Protein AF-A0A6S7I1Y1-F1 (afdb_monomer_lite)

Structure (mmCIF, N/CA/C/O backbone):
data_AF-A0A6S7I1Y1-F1
#
_entry.id   AF-A0A6S7I1Y1-F1
#
loop_
_atom_site.group_PDB
_atom_site.id
_atom_site.type_symbol
_atom_site.label_atom_id
_atom_site.label_alt_id
_atom_site.label_comp_id
_atom_site.label_asym_id
_atom_site.label_entity_id
_atom_site.label_seq_id
_atom_site.pdbx_PDB_ins_code
_atom_site.Cartn_x
_atom_site.Cartn_y
_atom_site.Cartn_z
_atom_site.occupancy
_atom_site.B_iso_or_equiv
_atom_site.auth_seq_id
_atom_site.auth_comp_id
_atom_site.auth_asym_id
_atom_site.auth_atom_id
_atom_site.pdbx_PDB_model_num
ATOM 1 N N . MET A 1 1 ? -23.595 3.995 -8.881 1.00 49.22 1 MET A N 1
ATOM 2 C CA . MET A 1 1 ? -24.498 4.143 -7.718 1.00 49.22 1 MET A CA 1
ATOM 3 C C . MET A 1 1 ? -25.063 5.556 -7.737 1.00 49.22 1 MET A C 1
ATOM 5 O O . MET A 1 1 ? -24.280 6.457 -8.016 1.00 49.22 1 MET A O 1
ATOM 9 N N . PRO A 1 2 ? -26.371 5.769 -7.517 1.00 69.12 2 PRO A N 1
ATOM 10 C CA . PRO A 1 2 ? -26.917 7.119 -7.401 1.00 69.12 2 PRO A CA 1
ATOM 11 C C . PRO A 1 2 ? -26.409 7.777 -6.111 1.00 69.12 2 PRO A C 1
ATOM 13 O O . PRO A 1 2 ? -26.375 7.135 -5.064 1.00 69.12 2 PRO A O 1
ATOM 16 N N . CYS A 1 3 ? -25.990 9.040 -6.194 1.00 75.06 3 CYS A N 1
ATOM 17 C CA . CYS A 1 3 ? -25.672 9.841 -5.016 1.00 75.06 3 CYS A CA 1
ATOM 18 C C . CYS A 1 3 ? -26.995 10.248 -4.357 1.00 75.06 3 CYS A C 1
ATOM 20 O O . CYS A 1 3 ? -27.814 10.912 -4.994 1.00 75.06 3 CYS A O 1
ATOM 22 N N . VAL A 1 4 ? -27.233 9.801 -3.126 1.00 85.38 4 VAL A N 1
ATOM 23 C CA . VAL A 1 4 ? -28.448 10.093 -2.358 1.00 85.38 4 VAL A CA 1
ATOM 24 C C . VAL A 1 4 ? -28.050 10.606 -0.983 1.00 85.38 4 VAL A C 1
ATOM 26 O O . VAL A 1 4 ? -27.083 10.124 -0.394 1.00 85.38 4 VAL A O 1
ATOM 29 N N . ILE A 1 5 ? -28.791 11.589 -0.476 1.00 78.62 5 ILE A N 1
ATOM 30 C CA . ILE A 1 5 ? -28.643 12.057 0.901 1.00 78.62 5 ILE A CA 1
ATOM 31 C C . ILE A 1 5 ? -29.199 10.944 1.789 1.00 78.62 5 ILE A C 1
ATOM 33 O O . ILE A 1 5 ? -30.408 10.736 1.841 1.00 78.62 5 ILE A O 1
ATOM 37 N N . ALA A 1 6 ? -28.299 10.165 2.391 1.00 78.94 6 ALA A N 1
ATOM 38 C CA . ALA A 1 6 ? -28.670 9.026 3.226 1.00 78.94 6 ALA A CA 1
ATOM 39 C C . ALA A 1 6 ? -29.318 9.462 4.549 1.00 78.94 6 ALA A C 1
ATOM 41 O O . ALA A 1 6 ? -30.091 8.697 5.117 1.00 78.94 6 ALA A O 1
ATOM 42 N N . ASP A 1 7 ? -29.002 10.674 5.012 1.00 73.56 7 ASP A N 1
ATOM 43 C CA . ASP A 1 7 ? -29.541 11.267 6.230 1.00 73.56 7 ASP A CA 1
ATOM 44 C C . ASP A 1 7 ? -29.432 12.801 6.169 1.00 73.56 7 ASP A C 1
ATOM 46 O O . ASP A 1 7 ? -28.472 13.329 5.598 1.00 73.56 7 ASP A O 1
ATOM 50 N N . CYS A 1 8 ? -30.412 13.518 6.718 1.00 78.44 8 CYS A N 1
ATOM 51 C CA . CYS A 1 8 ? -30.404 14.980 6.808 1.00 78.44 8 CYS A CA 1
ATOM 52 C C . CYS A 1 8 ? -31.099 15.461 8.086 1.00 78.44 8 CYS A C 1
ATOM 54 O O . CYS A 1 8 ? -32.167 14.966 8.442 1.00 78.44 8 CYS A O 1
ATOM 56 N N . GLY A 1 9 ? -30.537 16.484 8.728 1.00 79.19 9 GLY A N 1
ATOM 57 C CA . GLY A 1 9 ? -31.084 17.102 9.935 1.00 79.19 9 GLY A CA 1
ATOM 58 C C . GLY A 1 9 ? -30.371 18.412 10.269 1.00 79.19 9 GLY A C 1
ATOM 59 O O . GLY A 1 9 ? -29.380 18.763 9.626 1.00 79.19 9 GLY A O 1
ATOM 60 N N . GLU A 1 10 ? -30.888 19.147 11.254 1.00 76.50 10 GLU A N 1
ATOM 61 C CA . GLU A 1 10 ? -30.177 20.277 11.862 1.00 76.50 10 GLU A CA 1
ATOM 62 C C . GLU A 1 10 ? -29.237 19.750 12.943 1.00 76.50 10 GLU A C 1
ATOM 64 O O . GLU A 1 10 ? -29.668 19.022 13.836 1.00 76.50 10 GLU A O 1
ATOM 69 N N . VAL A 1 11 ? -27.961 20.123 12.862 1.00 65.56 11 VAL A N 1
ATOM 70 C CA . VAL A 1 11 ? -26.989 19.785 13.901 1.00 65.56 11 VAL A CA 1
ATOM 71 C C . VAL A 1 11 ? -27.204 20.724 15.081 1.00 65.56 11 VAL A C 1
ATOM 73 O O . VAL A 1 11 ? -27.081 21.945 14.945 1.00 65.56 11 VAL A O 1
ATOM 76 N N . LEU A 1 12 ? -27.552 20.162 16.235 1.00 69.31 12 LEU A N 1
ATOM 77 C CA . LEU A 1 12 ? -27.697 20.930 17.467 1.00 69.31 12 LEU A CA 1
ATOM 78 C C . LEU A 1 12 ? -26.309 21.386 17.936 1.00 69.31 12 LEU A C 1
ATOM 80 O O . LEU A 1 12 ? -25.342 20.643 17.820 1.00 69.31 12 LEU A O 1
ATOM 84 N N . ALA A 1 13 ? -26.195 22.592 18.504 1.00 60.50 13 ALA A N 1
ATOM 85 C CA . ALA A 1 13 ? -24.909 23.170 18.931 1.00 60.50 13 ALA A CA 1
ATOM 86 C C . ALA A 1 13 ? -24.140 22.329 19.979 1.00 60.50 13 ALA A C 1
ATOM 88 O O . ALA A 1 13 ? -22.979 22.611 20.264 1.00 60.50 13 ALA A O 1
ATOM 89 N N . GLU A 1 14 ? -24.797 21.326 20.562 1.00 58.06 14 GLU A N 1
ATOM 90 C CA . GLU A 1 14 ? -24.263 20.405 21.568 1.00 58.06 14 GLU A CA 1
ATOM 91 C C . GLU A 1 14 ? -23.792 19.066 20.964 1.00 58.06 14 GLU A C 1
ATOM 93 O O . GLU A 1 14 ? -23.127 18.289 21.648 1.00 58.06 14 GLU A O 1
ATOM 98 N N . GLU A 1 15 ? -24.109 18.785 19.694 1.00 52.03 15 GLU A N 1
ATOM 99 C CA . GLU A 1 15 ? -23.630 17.601 18.977 1.00 52.03 15 GLU A CA 1
ATOM 100 C C . GLU A 1 15 ? -22.266 17.890 18.343 1.00 52.03 15 GLU A C 1
ATOM 102 O O . GLU A 1 15 ? -22.131 18.691 17.417 1.00 52.03 15 GLU A O 1
ATOM 107 N N . ASP A 1 16 ? -21.232 17.221 18.849 1.00 49.59 16 ASP A N 1
ATOM 108 C CA . ASP A 1 16 ? -19.863 17.364 18.362 1.00 49.59 16 ASP A CA 1
ATOM 109 C C . ASP A 1 16 ? -19.698 16.614 17.023 1.00 49.59 16 ASP A C 1
ATOM 111 O O . ASP A 1 16 ? -19.295 15.450 16.956 1.00 49.59 16 ASP A O 1
ATOM 115 N N . ILE A 1 17 ? -20.061 17.290 15.929 1.00 48.41 17 ILE A N 1
ATOM 116 C CA . ILE A 1 17 ? -19.962 16.834 14.524 1.00 48.41 17 ILE A CA 1
ATOM 117 C C . ILE A 1 17 ? -18.534 16.450 14.101 1.00 48.41 17 ILE A C 1
ATOM 119 O O . ILE A 1 17 ? -18.343 15.828 13.058 1.00 48.41 17 ILE A O 1
ATOM 123 N N . MET A 1 18 ? -17.537 16.814 14.907 1.00 50.16 18 MET A N 1
ATOM 124 C CA . MET A 1 18 ? -16.120 16.502 14.709 1.00 50.16 18 MET A CA 1
ATOM 125 C C . MET A 1 18 ? -15.735 15.127 15.280 1.00 50.16 18 MET A C 1
ATOM 127 O O . MET A 1 18 ? -14.564 14.742 15.246 1.00 50.16 18 MET A O 1
ATOM 131 N N . THR A 1 19 ? -16.693 14.379 15.838 1.00 53.16 19 THR A N 1
ATOM 132 C CA . THR A 1 19 ? -16.435 13.038 16.362 1.00 53.16 19 THR A CA 1
ATOM 133 C C . THR A 1 19 ? -16.157 12.066 15.220 1.00 53.16 19 THR A C 1
ATOM 135 O O . THR A 1 19 ? 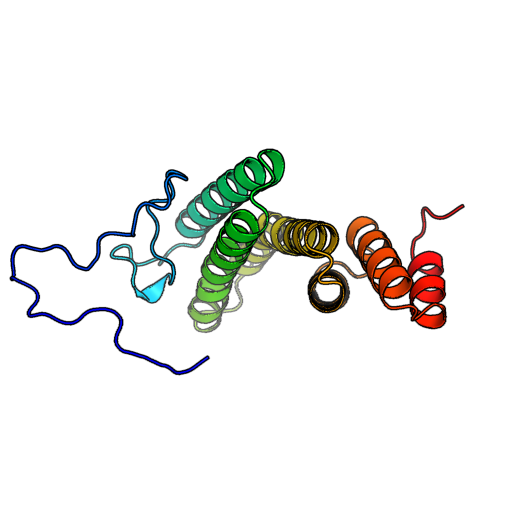-17.015 11.730 14.403 1.00 53.16 19 THR A O 1
ATOM 138 N N . VAL A 1 20 ? -14.909 11.601 15.166 1.00 59.53 20 VAL A N 1
ATOM 139 C CA . VAL A 1 20 ? -14.485 10.506 14.294 1.00 59.53 20 VAL A CA 1
ATOM 140 C C . VAL A 1 20 ? -15.412 9.326 14.552 1.00 59.53 20 VAL A C 1
ATOM 142 O O . VAL A 1 20 ? -15.488 8.833 15.678 1.00 59.53 20 VAL A O 1
ATOM 145 N N . LYS A 1 21 ? -16.146 8.889 13.523 1.00 62.38 21 LYS A N 1
ATOM 146 C CA . LYS A 1 21 ? -17.001 7.704 13.627 1.00 62.38 21 LYS A CA 1
ATOM 147 C C . LYS A 1 21 ? -16.131 6.519 14.036 1.00 62.38 21 LYS A C 1
ATOM 149 O O . LYS A 1 21 ? -15.276 6.100 13.260 1.00 62.38 21 LYS A O 1
ATOM 154 N N . ASP A 1 22 ? -16.366 5.995 15.237 1.00 67.56 22 ASP A N 1
ATOM 155 C CA . ASP A 1 22 ? -15.681 4.804 15.728 1.00 67.56 22 ASP A CA 1
ATOM 156 C C . ASP A 1 22 ? -16.072 3.614 14.845 1.00 67.56 22 ASP A C 1
ATOM 158 O O . ASP A 1 22 ? -17.206 3.133 14.870 1.00 67.56 22 ASP A O 1
ATOM 162 N N . ASP A 1 23 ? -15.131 3.159 14.022 1.00 72.44 23 ASP A N 1
ATOM 163 C CA . ASP A 1 23 ? -15.291 1.974 13.184 1.00 72.44 23 ASP A CA 1
ATOM 164 C C . ASP A 1 23 ? -14.954 0.677 13.937 1.00 72.44 23 ASP A C 1
ATOM 166 O O . ASP A 1 23 ? -14.800 -0.384 13.328 1.00 72.44 23 ASP A O 1
ATOM 170 N N . GLY A 1 24 ? -14.845 0.747 15.269 1.00 72.88 24 GLY A N 1
ATOM 171 C CA . GLY A 1 24 ? -14.522 -0.370 16.147 1.00 72.88 24 GLY A CA 1
ATOM 172 C C . GLY A 1 24 ? -13.051 -0.773 16.085 1.00 72.88 24 GLY A C 1
ATOM 173 O O . GLY A 1 24 ? -12.674 -1.795 16.661 1.00 72.88 24 GLY A O 1
ATOM 174 N N . THR A 1 25 ? -12.204 -0.004 15.387 1.00 72.94 25 THR A N 1
ATOM 175 C CA . THR A 1 25 ? -10.764 -0.278 15.297 1.00 72.94 25 THR A CA 1
ATOM 176 C C . THR A 1 25 ? -9.942 0.492 16.326 1.00 72.94 25 THR A C 1
ATOM 178 O O . THR A 1 25 ? -8.722 0.344 16.337 1.00 72.94 25 THR A O 1
ATOM 181 N N . GLY A 1 26 ? -10.571 1.353 17.135 1.00 73.69 26 GLY A N 1
ATOM 182 C CA . GLY A 1 26 ? -9.871 2.250 18.058 1.00 73.69 26 GLY A CA 1
ATOM 183 C C . GLY A 1 26 ? -9.085 3.368 17.362 1.00 73.69 26 GLY A C 1
ATOM 184 O O . GLY A 1 26 ? -8.190 3.955 17.966 1.00 73.69 26 GLY A O 1
ATOM 185 N N . ASP A 1 27 ? -9.385 3.648 16.089 1.00 76.88 27 ASP A N 1
ATOM 186 C CA . ASP A 1 27 ? -8.815 4.786 15.367 1.00 76.88 27 ASP A CA 1
ATOM 187 C C . ASP A 1 27 ? -9.628 6.038 15.690 1.00 76.88 27 ASP A C 1
ATOM 189 O O . ASP A 1 27 ? -10.766 6.185 15.255 1.00 76.88 27 ASP A O 1
ATOM 193 N N . THR A 1 28 ? -9.029 6.937 16.461 1.00 77.00 28 THR A N 1
ATOM 194 C CA . THR A 1 28 ? -9.661 8.182 16.905 1.00 77.00 28 THR A CA 1
ATOM 195 C C . THR A 1 28 ? -9.264 9.384 16.047 1.00 77.00 28 THR A C 1
ATOM 197 O O . THR A 1 28 ? -9.509 10.519 16.449 1.00 77.00 28 THR A O 1
ATOM 200 N N . TYR A 1 29 ? -8.575 9.176 14.920 1.00 75.38 29 TYR A N 1
ATOM 201 C CA . TYR A 1 29 ? -8.076 10.254 14.062 1.00 75.38 29 TYR A CA 1
ATOM 202 C C . TYR A 1 29 ? -9.057 10.550 12.923 1.00 75.38 29 TYR A C 1
ATOM 204 O O . TYR A 1 29 ? -9.736 9.644 12.452 1.00 75.38 29 TYR A O 1
ATOM 212 N N . SER A 1 30 ? -9.150 11.799 12.459 1.00 77.75 30 SER A N 1
ATOM 213 C CA . SER A 1 30 ? -10.041 12.154 11.339 1.00 77.75 30 SER A CA 1
ATOM 214 C C . SER A 1 30 ? -9.587 11.515 10.023 1.00 77.75 30 SER A C 1
ATOM 216 O O . SER A 1 30 ? -8.406 11.237 9.842 1.00 77.75 30 SER A O 1
ATOM 218 N N . ASP A 1 31 ? -10.504 11.249 9.094 1.00 76.31 31 ASP A N 1
ATOM 219 C CA . ASP A 1 31 ? -10.167 10.640 7.798 1.00 76.31 31 ASP A CA 1
ATOM 220 C C . ASP A 1 31 ? -9.326 11.558 6.903 1.00 76.31 31 ASP A C 1
ATOM 222 O O . ASP A 1 31 ? -8.495 11.061 6.129 1.00 76.31 31 ASP A O 1
ATOM 226 N N . HIS A 1 32 ? -9.492 12.874 7.056 1.00 72.75 32 HIS A N 1
ATOM 227 C CA . HIS A 1 32 ? -8.647 13.884 6.432 1.00 72.75 32 HIS A CA 1
ATOM 228 C C . HIS A 1 32 ? -7.884 14.668 7.505 1.00 72.75 32 HIS A C 1
ATOM 230 O O . HIS A 1 32 ? -8.482 15.119 8.486 1.00 72.75 32 HIS A O 1
ATOM 236 N N . PRO A 1 33 ? -6.567 14.876 7.325 1.00 68.19 33 PRO A N 1
ATOM 237 C CA . PRO A 1 33 ? -5.749 15.588 8.304 1.00 68.19 33 PRO A CA 1
ATOM 238 C C . PRO A 1 33 ? -6.197 17.044 8.510 1.00 68.19 33 PRO A C 1
ATOM 240 O O . PRO A 1 33 ? -6.024 17.577 9.600 1.00 68.19 33 PRO A O 1
ATOM 243 N N . GLU A 1 34 ? -6.806 17.660 7.495 1.00 65.50 34 GLU A N 1
ATOM 244 C CA . GLU A 1 34 ? -7.310 19.045 7.493 1.00 65.50 34 GLU A CA 1
ATOM 245 C C . GLU A 1 34 ? -8.526 19.241 8.409 1.00 65.50 34 GLU A C 1
ATOM 247 O O . GLU A 1 34 ? -8.743 20.318 8.955 1.00 65.50 34 GLU A O 1
ATOM 252 N N . GLU A 1 35 ? -9.306 18.176 8.590 1.00 61.34 35 GLU A N 1
ATOM 253 C CA . GLU A 1 35 ? -10.528 18.143 9.399 1.00 61.34 35 GLU A CA 1
ATOM 254 C C . GLU A 1 35 ? -10.224 17.775 10.862 1.00 61.34 35 GLU A C 1
ATOM 256 O O . GLU A 1 35 ? -11.120 17.656 11.695 1.00 61.34 35 GLU A O 1
ATOM 261 N N . SER A 1 36 ? -8.950 17.554 11.187 1.00 60.00 36 SER A N 1
ATOM 262 C CA . SER A 1 36 ? -8.503 17.279 12.545 1.00 60.00 36 SER A CA 1
ATOM 263 C C . SER A 1 36 ? -8.454 18.567 13.367 1.00 60.00 36 SER A C 1
ATOM 265 O O . SER A 1 36 ? -7.867 19.563 12.954 1.00 60.00 36 SER A O 1
ATOM 267 N N . ASN A 1 37 ? -8.959 18.515 14.604 1.00 53.28 37 ASN A N 1
ATOM 268 C CA . ASN A 1 37 ? -8.756 19.578 15.600 1.00 53.28 37 ASN A CA 1
ATOM 269 C C . ASN A 1 37 ? -7.272 19.808 15.946 1.00 53.28 37 ASN A C 1
ATOM 271 O O . ASN A 1 37 ? -6.913 20.827 16.537 1.00 53.28 37 ASN A O 1
ATOM 275 N N . VAL A 1 38 ? -6.402 18.851 15.611 1.00 57.72 38 VAL A N 1
ATOM 276 C CA . VAL A 1 38 ? -4.957 18.954 15.814 1.00 57.72 38 VAL A CA 1
ATOM 277 C C . VAL A 1 38 ? -4.322 19.545 14.563 1.00 57.72 38 VAL A C 1
ATOM 279 O O . VAL A 1 38 ? -4.266 18.895 13.521 1.00 57.72 38 VAL A O 1
ATOM 282 N N . GLN A 1 39 ? -3.791 20.761 14.686 1.00 58.97 39 GLN A N 1
ATOM 283 C CA . GLN A 1 39 ? -2.938 21.363 13.668 1.00 58.97 39 GLN A CA 1
ATOM 284 C C . GLN A 1 39 ? -1.609 20.605 13.617 1.00 58.97 39 GLN A C 1
ATOM 286 O O . GLN A 1 39 ? -0.692 20.842 14.406 1.00 58.97 39 GLN A O 1
ATOM 291 N N . PHE A 1 40 ? -1.528 19.667 12.680 1.00 64.38 40 PHE A N 1
ATOM 292 C CA . PHE A 1 40 ? -0.350 18.866 12.379 1.00 64.38 40 PHE A CA 1
ATOM 293 C C . PHE A 1 40 ? 0.778 19.730 11.799 1.00 64.38 40 PHE A C 1
ATOM 295 O O . PHE A 1 40 ? 1.034 19.750 10.600 1.00 64.38 40 PHE A O 1
ATOM 302 N N . THR A 1 41 ? 1.432 20.489 12.674 1.00 64.56 41 THR A N 1
ATOM 303 C CA . THR A 1 41 ? 2.485 21.457 12.327 1.00 64.56 41 THR A CA 1
ATOM 304 C C . THR A 1 41 ? 3.885 20.860 12.421 1.00 64.56 41 THR A C 1
ATOM 306 O O . THR A 1 41 ? 4.832 21.430 11.885 1.00 64.56 41 THR A O 1
ATOM 309 N N . LYS A 1 42 ? 4.033 19.710 13.091 1.00 75.88 42 LYS A N 1
ATOM 310 C CA . LYS A 1 42 ? 5.317 19.033 13.295 1.00 75.88 42 LYS A CA 1
ATOM 311 C C . LYS A 1 42 ? 5.315 17.648 12.674 1.00 75.88 42 LYS A C 1
ATOM 313 O O . LYS A 1 42 ? 4.433 16.840 12.959 1.00 75.88 42 LYS A O 1
ATOM 318 N N . PHE A 1 43 ? 6.386 17.344 11.943 1.00 82.00 43 PHE A N 1
ATOM 319 C CA . PHE A 1 43 ? 6.617 16.025 11.358 1.00 82.00 43 PHE A CA 1
ATOM 320 C C . PHE A 1 43 ? 6.520 14.894 12.394 1.00 82.00 43 PHE A C 1
ATOM 322 O O . PHE A 1 43 ? 5.824 13.910 12.168 1.00 82.00 43 PHE A O 1
ATOM 329 N N . SER A 1 44 ? 7.155 15.061 13.562 1.00 83.50 44 SER A N 1
ATOM 330 C CA . SER A 1 44 ? 7.190 14.035 14.617 1.00 83.50 44 SER A CA 1
ATOM 331 C C . SER A 1 44 ? 5.799 13.589 15.077 1.00 83.50 44 SER A C 1
ATOM 333 O O . SER A 1 44 ? 5.568 12.398 15.252 1.00 83.50 44 SER A O 1
ATOM 335 N N . GLU A 1 45 ? 4.866 14.526 15.258 1.00 83.00 45 GLU A N 1
ATOM 336 C CA . GLU A 1 45 ? 3.523 14.218 15.766 1.00 83.00 45 GLU A CA 1
ATOM 337 C C . GLU A 1 45 ? 2.714 13.440 14.723 1.00 83.00 45 GLU A C 1
ATOM 339 O O . GLU A 1 45 ? 2.088 12.428 15.031 1.00 83.00 45 GLU A O 1
ATOM 344 N N . VAL A 1 46 ? 2.779 13.861 13.462 1.00 84.56 46 VAL A N 1
ATOM 345 C CA . VAL A 1 46 ? 2.087 13.164 12.372 1.00 84.56 46 VAL A CA 1
ATOM 346 C C . VAL A 1 46 ? 2.702 11.807 12.096 1.00 84.56 46 VAL A C 1
ATOM 348 O O . VAL A 1 46 ? 1.977 10.857 11.814 1.00 84.56 46 VAL A O 1
ATOM 351 N N . PHE A 1 47 ? 4.026 11.699 12.188 1.00 88.19 47 PHE A N 1
ATOM 352 C CA . PHE A 1 47 ? 4.721 10.435 12.032 1.00 88.19 47 PHE A CA 1
ATOM 353 C C . PHE A 1 47 ? 4.230 9.411 13.061 1.00 88.19 47 PHE A C 1
ATOM 355 O O . PHE A 1 47 ? 3.869 8.295 12.688 1.00 88.19 47 PHE A O 1
ATOM 362 N N . GLU A 1 48 ? 4.117 9.803 14.334 1.00 88.44 48 GLU A N 1
ATOM 363 C CA . GLU A 1 48 ? 3.562 8.942 15.385 1.00 88.44 48 GLU A CA 1
ATOM 364 C C . GLU A 1 48 ? 2.106 8.540 15.111 1.00 88.44 48 GLU A C 1
ATOM 366 O O . GLU A 1 48 ? 1.720 7.390 15.339 1.00 88.44 48 GLU A O 1
ATOM 371 N N . VAL A 1 49 ? 1.286 9.462 14.601 1.00 88.62 49 VAL A N 1
ATOM 372 C CA . VAL A 1 49 ? -0.103 9.168 14.218 1.00 88.62 49 VAL A CA 1
ATOM 373 C C . VAL A 1 49 ? -0.152 8.182 13.049 1.00 88.62 49 VAL A C 1
ATOM 375 O O . VAL A 1 49 ? -0.852 7.170 13.122 1.00 88.62 49 VAL A O 1
ATOM 378 N N . ALA A 1 50 ? 0.630 8.414 11.997 1.00 91.25 50 ALA A N 1
ATOM 379 C CA . ALA A 1 50 ? 0.703 7.539 10.834 1.00 91.25 50 ALA A CA 1
ATOM 380 C C . ALA A 1 50 ? 1.215 6.136 11.206 1.00 91.25 50 ALA A C 1
ATOM 382 O O . ALA A 1 50 ? 0.700 5.136 10.700 1.00 91.25 50 ALA A O 1
ATOM 383 N N . GLU A 1 51 ? 2.171 6.032 12.136 1.00 92.62 51 GLU A N 1
ATOM 384 C CA . GLU A 1 51 ? 2.617 4.754 12.696 1.00 92.62 51 GLU A CA 1
ATOM 385 C C . GLU A 1 51 ? 1.482 4.002 13.394 1.00 92.62 51 GLU A C 1
ATOM 387 O O . GLU A 1 51 ? 1.284 2.816 13.114 1.00 92.62 51 GLU A O 1
ATOM 392 N N . LYS A 1 52 ? 0.710 4.683 14.250 1.00 91.81 52 LYS A N 1
ATOM 393 C CA . LYS A 1 52 ? -0.438 4.085 14.948 1.00 91.81 52 LYS A CA 1
ATOM 394 C C . LYS A 1 52 ? -1.501 3.603 13.963 1.00 91.81 52 LYS A C 1
ATOM 396 O O . LYS A 1 52 ? -1.938 2.453 14.035 1.00 91.81 52 LYS A O 1
ATOM 401 N N . ILE A 1 53 ? -1.857 4.429 12.982 1.00 92.38 53 ILE A N 1
ATOM 402 C CA . ILE A 1 53 ? -2.835 4.066 11.949 1.00 92.38 53 ILE A CA 1
ATOM 403 C C . ILE A 1 53 ? -2.336 2.861 11.130 1.00 92.38 53 ILE A C 1
ATOM 405 O O . ILE A 1 53 ? -3.085 1.906 10.910 1.00 92.38 53 ILE A O 1
ATOM 409 N N . LYS A 1 54 ? -1.050 2.837 10.745 1.00 94.44 54 LYS A N 1
ATOM 410 C CA . LYS A 1 54 ? -0.415 1.677 10.093 1.00 94.44 54 LYS A CA 1
ATOM 411 C C . LYS A 1 54 ? -0.527 0.419 10.959 1.00 94.44 54 LYS A C 1
ATOM 413 O O . LYS A 1 54 ? -0.819 -0.655 10.428 1.00 94.44 54 LYS A O 1
ATOM 418 N N . THR A 1 55 ? -0.282 0.511 12.270 1.00 95.25 55 THR A N 1
ATOM 419 C CA . THR A 1 55 ? -0.396 -0.651 13.169 1.00 95.25 55 THR A CA 1
ATOM 420 C C . THR A 1 55 ? -1.821 -1.187 13.245 1.00 95.25 55 THR A C 1
ATOM 422 O O . THR A 1 55 ? -1.999 -2.396 13.102 1.00 95.25 55 THR A O 1
ATOM 425 N N . ILE A 1 56 ? -2.825 -0.311 13.320 1.00 93.25 56 ILE A N 1
ATOM 426 C CA . ILE A 1 56 ? -4.244 -0.696 13.286 1.00 93.25 56 ILE A CA 1
ATOM 427 C C . ILE A 1 56 ? -4.570 -1.384 11.952 1.00 93.25 56 ILE A C 1
ATOM 429 O O . ILE A 1 56 ? -5.178 -2.454 11.931 1.00 93.25 56 ILE A O 1
ATOM 433 N N . GLY A 1 57 ? -4.092 -0.844 10.825 1.00 94.81 57 GLY A N 1
ATOM 434 C CA . GLY A 1 57 ? -4.238 -1.485 9.514 1.00 94.81 57 GLY A CA 1
ATOM 435 C C . GLY A 1 57 ? -3.645 -2.900 9.473 1.00 94.81 57 GLY A C 1
ATOM 436 O O . GLY A 1 57 ? -4.268 -3.822 8.950 1.00 94.81 57 GLY A O 1
ATOM 437 N N . ASN A 1 58 ? -2.477 -3.110 10.093 1.00 95.81 58 ASN A N 1
ATOM 438 C CA . ASN A 1 58 ? -1.848 -4.432 10.194 1.00 95.81 58 ASN A CA 1
ATOM 439 C C . ASN A 1 58 ? -2.650 -5.417 11.053 1.00 95.81 58 ASN A C 1
ATOM 441 O O . ASN A 1 58 ? -2.653 -6.614 10.761 1.00 95.81 58 ASN A O 1
ATOM 445 N N . GLU A 1 59 ? -3.307 -4.947 12.109 1.00 95.62 59 GLU A N 1
ATOM 446 C CA . GLU A 1 59 ? -4.202 -5.771 12.922 1.00 95.62 59 GLU A CA 1
ATOM 447 C C . GLU A 1 59 ? -5.437 -6.180 12.121 1.00 95.62 59 GLU A C 1
ATOM 449 O O . GLU A 1 59 ? -5.733 -7.372 12.020 1.00 95.62 59 GLU A O 1
ATOM 454 N N . GLN A 1 60 ? -6.079 -5.228 11.442 1.00 93.75 60 GLN A N 1
ATOM 455 C CA . GLN A 1 60 ? -7.226 -5.505 10.573 1.00 93.75 60 GLN A CA 1
ATOM 456 C C . GLN A 1 60 ? -6.866 -6.460 9.427 1.00 93.75 60 GLN A C 1
ATOM 458 O O . GLN A 1 60 ? -7.634 -7.370 9.112 1.00 93.75 60 GLN A O 1
ATOM 463 N N . PHE A 1 61 ? -5.661 -6.340 8.860 1.00 95.50 61 PHE A N 1
ATOM 464 C CA . PHE A 1 61 ? -5.155 -7.282 7.862 1.00 95.50 61 PHE A CA 1
ATOM 465 C C . PHE A 1 61 ? -5.084 -8.717 8.399 1.00 95.50 61 PHE A C 1
ATOM 467 O O . PHE A 1 61 ? -5.483 -9.658 7.710 1.00 95.50 61 PHE A O 1
ATOM 474 N N . LYS A 1 62 ? -4.584 -8.898 9.630 1.00 95.81 62 LYS A N 1
ATOM 475 C CA . LYS A 1 62 ? -4.499 -10.217 10.280 1.00 95.81 62 LYS A CA 1
ATOM 476 C C . LYS A 1 62 ? -5.882 -10.800 10.570 1.00 95.81 62 LYS A C 1
ATOM 478 O O . LYS A 1 62 ? -6.044 -12.011 10.464 1.00 95.81 62 LYS A O 1
ATOM 483 N N . LEU A 1 63 ? -6.857 -9.950 10.892 1.00 94.38 63 LEU A N 1
ATOM 484 C CA . LEU A 1 63 ? -8.255 -10.338 11.098 1.00 94.38 63 LEU A CA 1
ATOM 485 C C . LEU A 1 63 ? -8.993 -10.673 9.788 1.00 94.38 63 LEU A C 1
ATOM 487 O O . LEU A 1 63 ? -10.095 -11.206 9.834 1.00 94.38 63 LEU A O 1
ATOM 491 N N . GLY A 1 64 ? -8.394 -10.397 8.624 1.00 93.94 64 GLY A N 1
ATOM 492 C CA . GLY A 1 64 ? -9.010 -10.621 7.312 1.00 93.94 64 GLY A CA 1
ATOM 493 C C . GLY A 1 64 ? -9.891 -9.467 6.826 1.00 93.94 64 GLY A C 1
ATOM 494 O O . GLY A 1 64 ? -10.465 -9.551 5.741 1.00 93.94 64 GLY A O 1
ATOM 495 N N . ASN A 1 65 ? -9.954 -8.365 7.575 1.00 94.50 65 ASN A N 1
ATOM 496 C CA . ASN A 1 65 ? -10.729 -7.170 7.244 1.00 94.50 65 ASN A CA 1
ATOM 497 C C . ASN A 1 65 ? -9.954 -6.283 6.256 1.00 94.50 65 ASN A C 1
ATOM 499 O O . ASN A 1 65 ? -9.515 -5.179 6.583 1.00 94.50 65 ASN A O 1
ATOM 503 N N . TYR A 1 66 ? -9.743 -6.781 5.035 1.00 94.94 66 TYR A N 1
ATOM 504 C CA . TYR A 1 66 ? -8.853 -6.148 4.055 1.00 94.94 66 TYR A CA 1
ATOM 505 C C . TYR A 1 66 ? -9.321 -4.759 3.601 1.00 94.94 66 TYR A C 1
ATOM 507 O O . TYR A 1 66 ? -8.487 -3.883 3.389 1.00 94.94 66 TYR A O 1
ATOM 515 N N . GLU A 1 67 ? -10.631 -4.530 3.483 1.00 93.62 67 GLU A N 1
ATOM 516 C CA . GLU A 1 67 ? -11.182 -3.221 3.098 1.00 93.62 67 GLU A CA 1
ATOM 517 C C . GLU A 1 67 ? -10.938 -2.154 4.171 1.00 93.62 67 GLU A C 1
ATOM 519 O O . GLU A 1 67 ? -10.553 -1.028 3.858 1.00 93.62 67 GLU A O 1
ATOM 524 N N . VAL A 1 68 ? -11.104 -2.516 5.447 1.00 92.00 68 VAL A N 1
ATOM 525 C CA . VAL A 1 68 ? -10.816 -1.619 6.574 1.00 92.00 68 VAL A CA 1
ATOM 526 C C . VAL A 1 68 ? -9.314 -1.355 6.651 1.00 92.00 68 VAL A C 1
ATOM 528 O O . VAL A 1 68 ? -8.900 -0.203 6.749 1.00 92.00 68 VAL A O 1
ATOM 531 N N . ALA A 1 69 ? -8.488 -2.397 6.510 1.00 94.06 69 ALA A N 1
ATOM 532 C CA . ALA A 1 69 ? -7.035 -2.257 6.477 1.00 94.06 69 ALA A CA 1
ATOM 533 C C . ALA A 1 69 ? -6.573 -1.290 5.372 1.00 94.06 69 ALA A C 1
ATOM 535 O O . ALA A 1 69 ? -5.743 -0.423 5.634 1.00 94.06 69 ALA A O 1
ATOM 536 N N . LEU A 1 70 ? -7.154 -1.381 4.167 1.00 95.75 70 LEU A N 1
ATOM 537 C CA . LEU A 1 70 ? -6.880 -0.457 3.060 1.00 95.75 70 LEU A CA 1
ATOM 538 C C . LEU A 1 70 ? -7.176 0.995 3.435 1.00 95.75 70 LEU A C 1
ATOM 540 O O . LEU A 1 70 ? -6.321 1.858 3.233 1.00 95.75 70 LEU A O 1
ATOM 544 N N . LYS A 1 71 ? -8.352 1.265 4.018 1.00 93.12 71 LYS A N 1
ATOM 545 C CA . LYS A 1 71 ? -8.714 2.617 4.469 1.00 93.12 71 LYS A CA 1
ATOM 546 C C . LYS A 1 71 ? -7.672 3.168 5.440 1.00 93.12 71 LYS A C 1
ATOM 548 O O . LYS A 1 71 ? -7.216 4.292 5.253 1.00 93.12 71 LYS A O 1
ATOM 553 N N . LYS A 1 72 ? -7.230 2.362 6.413 1.00 93.62 72 LYS A N 1
ATOM 554 C CA . LYS A 1 72 ? -6.197 2.774 7.377 1.00 93.62 72 LYS A CA 1
ATOM 555 C C . LYS A 1 72 ? -4.840 3.019 6.707 1.00 93.62 72 LYS A C 1
ATOM 557 O O . LYS A 1 72 ? -4.217 4.042 6.965 1.00 93.62 72 LYS A O 1
ATOM 562 N N . TYR A 1 73 ? -4.380 2.149 5.807 1.00 95.94 73 TYR A N 1
ATOM 563 C CA . TYR A 1 73 ? -3.095 2.359 5.123 1.00 95.94 73 TYR A CA 1
ATOM 564 C C . TYR A 1 73 ? -3.075 3.638 4.284 1.00 95.94 73 TYR A C 1
ATOM 566 O O . TYR A 1 73 ? -2.122 4.409 4.383 1.00 95.94 73 TYR A O 1
ATOM 574 N N . PHE A 1 74 ? -4.131 3.906 3.510 1.00 94.44 74 PHE A N 1
ATOM 575 C CA . PHE A 1 74 ? -4.217 5.146 2.735 1.00 94.44 74 PHE A CA 1
ATOM 576 C C . PHE A 1 74 ? -4.366 6.376 3.619 1.00 94.44 74 PHE A C 1
ATOM 578 O O . PHE A 1 74 ? -3.785 7.412 3.315 1.00 94.44 74 PHE A O 1
ATOM 585 N N . LYS A 1 75 ? -5.076 6.263 4.742 1.00 92.12 75 LYS A N 1
ATOM 586 C CA . LYS A 1 75 ? -5.144 7.327 5.742 1.00 92.12 75 LYS A CA 1
ATOM 587 C C . LYS A 1 75 ? -3.758 7.675 6.290 1.00 92.12 75 LYS A C 1
ATOM 589 O O . LYS A 1 75 ? -3.388 8.842 6.287 1.00 92.12 75 LYS A O 1
ATOM 594 N N . ALA A 1 76 ? -2.950 6.680 6.663 1.00 92.31 76 ALA A N 1
ATOM 595 C CA . ALA A 1 76 ? -1.575 6.911 7.114 1.00 92.31 76 ALA A CA 1
ATOM 596 C C . ALA A 1 76 ? -0.704 7.594 6.040 1.00 92.31 76 ALA A C 1
ATOM 598 O O . ALA A 1 76 ? 0.082 8.479 6.366 1.00 92.31 76 ALA A O 1
ATOM 599 N N . ILE A 1 77 ? -0.864 7.212 4.767 1.00 92.62 77 ILE A N 1
ATOM 600 C CA . ILE A 1 77 ? -0.158 7.840 3.638 1.00 92.62 77 ILE A CA 1
ATOM 601 C C . ILE A 1 77 ? -0.576 9.311 3.484 1.00 92.62 77 ILE A C 1
ATOM 603 O O . ILE A 1 77 ? 0.291 10.180 3.480 1.00 92.62 77 ILE A O 1
ATOM 607 N N . ARG A 1 78 ? -1.884 9.607 3.463 1.00 90.56 78 ARG A N 1
ATOM 608 C CA . ARG A 1 78 ? -2.412 10.982 3.335 1.00 90.56 78 ARG A CA 1
ATOM 609 C C . ARG A 1 78 ? -1.890 11.916 4.419 1.00 90.56 78 ARG A C 1
ATOM 611 O O . ARG A 1 78 ? -1.563 13.063 4.140 1.00 90.56 78 ARG A O 1
ATOM 618 N N . TYR A 1 79 ? -1.811 11.424 5.654 1.00 86.88 79 TYR A N 1
ATOM 619 C CA . TYR A 1 79 ? -1.275 12.194 6.774 1.00 86.88 79 TYR A CA 1
ATOM 620 C C . TYR A 1 79 ? 0.179 12.621 6.524 1.00 86.88 79 TYR A C 1
ATOM 622 O O . TYR A 1 79 ? 0.530 13.770 6.776 1.00 86.88 79 TYR A O 1
ATOM 630 N N . LEU A 1 80 ? 1.009 11.728 5.980 1.00 86.75 80 LEU A N 1
ATOM 631 C CA . LEU A 1 80 ? 2.412 12.021 5.678 1.00 86.75 80 LEU A CA 1
ATOM 632 C C . LEU A 1 80 ? 2.573 12.908 4.429 1.00 86.75 80 LEU A C 1
ATOM 634 O O . LEU A 1 80 ? 3.378 13.834 4.448 1.00 86.75 80 LEU A O 1
ATOM 638 N N . GLU A 1 81 ? 1.773 12.698 3.382 1.00 83.94 81 GLU A N 1
ATOM 639 C CA . GLU A 1 81 ? 1.797 13.521 2.157 1.00 83.94 81 GLU A CA 1
ATOM 640 C C . GLU A 1 81 ? 1.331 14.969 2.398 1.00 83.94 81 GLU A C 1
ATOM 642 O O . GLU A 1 81 ? 1.842 15.915 1.789 1.00 83.94 81 GLU A O 1
ATOM 647 N N . HIS A 1 82 ? 0.387 15.164 3.324 1.00 76.56 82 HIS A N 1
ATOM 648 C CA . HIS A 1 82 ? -0.077 16.493 3.719 1.00 76.56 82 HIS A CA 1
ATOM 649 C C . HIS A 1 82 ? 1.039 17.321 4.378 1.00 76.56 82 HIS A C 1
ATOM 651 O O . HIS A 1 82 ? 1.087 18.544 4.216 1.00 76.56 82 HIS A O 1
ATOM 657 N N . ILE A 1 83 ? 1.971 16.677 5.090 1.00 71.62 83 ILE A N 1
ATOM 658 C CA . ILE A 1 83 ? 3.142 17.374 5.630 1.00 71.62 83 ILE A CA 1
ATOM 659 C C . ILE A 1 83 ? 4.089 17.787 4.513 1.00 71.62 83 ILE A C 1
ATOM 661 O O . ILE A 1 83 ? 4.508 18.940 4.499 1.00 71.62 83 ILE A O 1
ATOM 665 N N . ASP A 1 84 ? 4.416 16.883 3.587 1.00 67.75 84 ASP A N 1
ATOM 666 C CA . ASP A 1 84 ? 5.343 17.184 2.487 1.00 67.75 84 ASP A CA 1
ATOM 667 C C . ASP A 1 84 ? 4.872 18.418 1.699 1.00 67.75 84 ASP A C 1
ATOM 669 O O . ASP A 1 84 ? 5.676 19.289 1.359 1.00 67.75 84 ASP A O 1
ATOM 673 N N . SER A 1 85 ? 3.558 18.552 1.494 1.00 66.00 85 SER A N 1
ATOM 674 C CA . SER A 1 85 ? 2.950 19.712 0.828 1.00 66.00 85 SER A CA 1
ATOM 675 C C . SER A 1 85 ? 3.057 21.012 1.641 1.00 66.00 85 SER A C 1
ATOM 677 O O . SER A 1 85 ? 3.279 22.072 1.062 1.00 66.00 85 SER A O 1
ATOM 679 N N . ASN A 1 86 ? 2.948 20.946 2.974 1.00 61.88 86 ASN A N 1
ATOM 680 C CA . ASN A 1 86 ? 3.067 22.115 3.858 1.00 61.88 86 ASN A CA 1
ATOM 681 C C . ASN A 1 86 ? 4.526 22.515 4.150 1.00 61.88 86 ASN A C 1
ATOM 683 O O . ASN A 1 86 ? 4.820 23.699 4.325 1.00 61.88 86 ASN A O 1
ATOM 687 N N . ILE A 1 87 ? 5.455 21.555 4.193 1.00 56.16 87 ILE A N 1
ATOM 688 C CA . ILE A 1 87 ? 6.880 21.795 4.474 1.00 56.16 87 ILE A CA 1
ATOM 689 C C . ILE A 1 87 ? 7.637 22.252 3.221 1.00 56.16 87 ILE A C 1
ATOM 691 O O . ILE A 1 87 ? 8.563 23.055 3.343 1.00 56.16 87 ILE A O 1
ATOM 695 N N . SER A 1 88 ? 7.220 21.842 2.015 1.00 52.62 88 SER A N 1
ATOM 696 C CA . SER A 1 88 ? 7.854 22.266 0.750 1.00 52.62 88 SER A CA 1
ATOM 697 C C . SER A 1 88 ? 7.819 23.788 0.514 1.00 52.62 88 SER A C 1
ATOM 699 O O . SER A 1 88 ? 8.594 24.307 -0.285 1.00 52.62 88 SER A O 1
ATOM 701 N N . SER A 1 89 ? 6.973 24.531 1.236 1.00 52.19 89 SER A N 1
ATOM 702 C CA . SER A 1 89 ? 6.965 26.004 1.268 1.00 52.19 89 SER A CA 1
ATOM 703 C C . SER A 1 89 ? 8.069 26.644 2.127 1.00 52.19 89 SER A C 1
ATOM 705 O O . SER A 1 89 ? 8.202 27.868 2.132 1.00 52.19 89 SER A O 1
ATOM 707 N N . SER A 1 90 ? 8.872 25.856 2.846 1.00 49.78 90 SER A N 1
ATOM 708 C CA . SER A 1 90 ? 9.838 26.338 3.841 1.00 49.78 90 SER A CA 1
ATOM 709 C C . SER A 1 90 ? 11.179 25.590 3.764 1.00 49.78 90 SER A C 1
ATOM 711 O O . SER A 1 90 ? 11.445 24.688 4.546 1.00 49.78 90 SER A O 1
ATOM 713 N N . SER A 1 91 ? 12.027 26.046 2.834 1.00 45.84 91 SER A N 1
ATOM 714 C CA . SER A 1 91 ? 13.498 25.915 2.762 1.00 45.84 91 SER A CA 1
ATOM 715 C C . SER A 1 91 ? 14.150 24.518 2.754 1.00 45.84 91 SER A C 1
ATOM 717 O O . SER A 1 91 ? 13.983 23.702 3.655 1.00 45.84 91 SER A O 1
ATOM 719 N N . ASP A 1 92 ? 15.034 24.314 1.772 1.00 47.25 92 ASP A N 1
ATOM 720 C CA . ASP A 1 92 ? 15.961 23.184 1.617 1.00 47.25 92 ASP A CA 1
ATOM 721 C C . ASP A 1 92 ? 16.989 23.084 2.772 1.00 47.25 92 ASP A C 1
ATOM 723 O O . ASP A 1 92 ? 18.140 23.499 2.636 1.00 47.25 92 ASP A O 1
ATOM 727 N N . ASN A 1 93 ? 16.591 22.533 3.922 1.00 57.25 93 ASN A N 1
ATOM 728 C CA . ASN A 1 93 ? 17.487 22.214 5.043 1.00 57.25 93 ASN A CA 1
ATOM 729 C C . ASN A 1 93 ? 17.745 20.696 5.151 1.00 57.25 93 ASN A C 1
ATOM 731 O O . ASN A 1 93 ? 16.898 19.888 4.764 1.00 57.25 93 ASN A O 1
ATOM 735 N N . GLU A 1 94 ? 18.891 20.292 5.721 1.00 59.38 94 GLU A N 1
ATOM 736 C CA . GLU A 1 94 ? 19.260 18.873 5.929 1.00 59.38 94 GLU A CA 1
ATOM 737 C C . GLU A 1 94 ? 18.231 18.081 6.761 1.00 59.38 94 GLU A C 1
ATOM 739 O O . GLU A 1 94 ? 18.056 16.880 6.537 1.00 59.38 94 GLU A O 1
ATOM 744 N N . ASP A 1 95 ? 17.493 18.749 7.654 1.00 62.31 95 ASP A N 1
ATOM 745 C CA . ASP A 1 95 ? 16.448 18.137 8.486 1.00 62.31 95 ASP A CA 1
ATOM 746 C C . ASP A 1 95 ? 15.295 17.539 7.653 1.00 62.31 95 ASP A C 1
ATOM 748 O O . ASP A 1 95 ? 14.810 16.447 7.958 1.00 62.31 95 ASP A O 1
ATOM 752 N N . ASN A 1 96 ? 14.936 18.166 6.523 1.00 65.81 96 ASN A N 1
ATOM 753 C CA . ASN A 1 96 ? 13.860 17.691 5.641 1.00 65.81 96 ASN A CA 1
ATOM 754 C C . ASN A 1 96 ? 14.197 16.350 4.973 1.00 65.81 96 ASN A C 1
ATOM 756 O O . ASN A 1 96 ? 13.309 15.547 4.681 1.00 65.81 96 ASN A O 1
ATOM 760 N N . LYS A 1 97 ? 15.485 16.073 4.734 1.00 71.25 97 LYS A N 1
ATOM 761 C CA . LYS A 1 97 ? 15.910 14.799 4.141 1.00 71.25 97 LYS A CA 1
ATOM 762 C C . LYS A 1 97 ? 15.711 13.640 5.120 1.00 71.25 97 LYS A C 1
ATOM 764 O O . LYS A 1 97 ? 15.215 12.589 4.720 1.00 71.25 97 LYS A O 1
ATOM 769 N N . ASN A 1 98 ? 16.058 13.845 6.389 1.00 79.31 98 ASN A N 1
ATOM 770 C CA . ASN A 1 98 ? 15.888 12.845 7.444 1.00 79.31 98 ASN A CA 1
ATOM 771 C C . ASN A 1 98 ? 14.404 12.540 7.696 1.00 79.31 98 ASN A C 1
ATOM 773 O O . ASN A 1 98 ? 14.021 11.383 7.857 1.00 79.31 98 ASN A O 1
ATOM 777 N N . ASP A 1 99 ? 13.554 13.564 7.678 1.00 81.50 99 ASP A N 1
ATOM 778 C CA . ASP A 1 99 ? 12.113 13.394 7.866 1.00 81.50 99 ASP A CA 1
ATOM 779 C C . ASP A 1 99 ? 11.468 12.655 6.688 1.00 81.50 99 ASP A C 1
ATOM 781 O O . ASP A 1 99 ? 10.699 11.715 6.897 1.00 81.50 99 ASP A O 1
ATOM 785 N N . LYS A 1 100 ? 11.878 12.950 5.450 1.00 81.50 100 LYS A N 1
ATOM 786 C CA . LYS A 1 100 ? 11.445 12.176 4.279 1.00 81.50 100 LYS A CA 1
ATOM 787 C C . LYS A 1 100 ? 11.870 10.708 4.364 1.00 81.50 100 LYS A C 1
ATOM 789 O O . LYS A 1 100 ? 11.059 9.813 4.122 1.00 81.50 100 LYS A O 1
ATOM 794 N N . GLU A 1 101 ? 13.120 10.440 4.740 1.00 85.06 101 GLU A N 1
ATOM 795 C CA . GLU A 1 101 ? 13.620 9.072 4.934 1.00 85.06 101 GLU A CA 1
ATOM 796 C C . GLU A 1 101 ? 12.837 8.333 6.031 1.00 85.06 101 GLU A C 1
ATOM 798 O O . GLU A 1 101 ? 12.465 7.171 5.849 1.00 85.06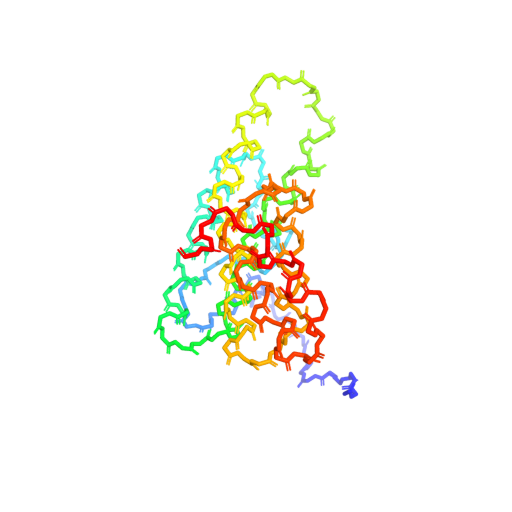 101 GLU A O 1
ATOM 803 N N . LYS A 1 102 ? 12.494 9.011 7.135 1.00 87.62 102 LYS A N 1
ATOM 804 C CA . LYS A 1 102 ? 1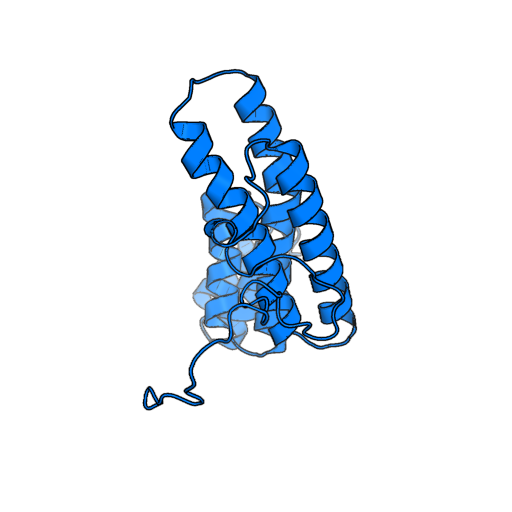1.612 8.457 8.171 1.00 87.62 102 LYS A CA 1
ATOM 805 C C . LYS A 1 102 ? 10.211 8.192 7.637 1.00 87.62 102 LYS A C 1
ATOM 807 O O . LYS A 1 102 ? 9.707 7.089 7.838 1.00 87.62 102 LYS A O 1
ATOM 812 N N . ALA A 1 103 ? 9.592 9.130 6.923 1.00 88.31 103 ALA A N 1
ATOM 813 C CA . ALA A 1 103 ? 8.255 8.960 6.349 1.00 88.31 103 ALA A CA 1
ATOM 814 C C . ALA A 1 103 ? 8.187 7.724 5.440 1.00 88.31 103 ALA A C 1
ATOM 816 O O . ALA A 1 103 ? 7.246 6.928 5.529 1.00 88.31 103 ALA A O 1
ATOM 817 N N . MET A 1 104 ? 9.233 7.490 4.640 1.00 88.88 104 MET A N 1
ATOM 818 C CA . MET A 1 104 ? 9.344 6.305 3.783 1.00 88.88 104 MET A CA 1
ATOM 819 C C . MET A 1 104 ? 9.263 4.988 4.570 1.00 88.88 104 MET A C 1
ATOM 821 O O . MET A 1 104 ? 8.720 4.012 4.049 1.00 88.88 104 MET A O 1
ATOM 825 N N . THR A 1 105 ? 9.712 4.946 5.831 1.00 91.56 105 THR A N 1
ATOM 826 C CA . THR A 1 105 ? 9.598 3.745 6.684 1.00 91.56 105 THR A CA 1
ATOM 827 C C . THR A 1 105 ? 8.150 3.362 7.012 1.00 91.56 105 THR A C 1
ATOM 829 O O . THR A 1 105 ? 7.890 2.215 7.379 1.00 91.56 105 THR A O 1
ATOM 832 N N . VAL A 1 106 ? 7.198 4.286 6.851 1.00 93.56 106 VAL A N 1
ATOM 833 C CA . VAL A 1 106 ? 5.755 4.061 7.037 1.00 93.56 106 VAL A CA 1
ATOM 834 C C . VAL A 1 106 ? 5.049 3.925 5.692 1.00 93.56 106 VAL A C 1
ATOM 836 O O . VAL A 1 106 ? 4.311 2.959 5.491 1.00 93.56 106 VAL A O 1
ATOM 839 N N . VAL A 1 107 ? 5.322 4.835 4.753 1.00 93.88 107 VAL A N 1
ATOM 840 C CA . VAL A 1 107 ? 4.678 4.878 3.430 1.00 93.88 107 VAL A CA 1
ATOM 841 C C . VAL A 1 107 ? 4.928 3.594 2.637 1.00 93.88 107 VAL A C 1
ATOM 843 O O . VAL A 1 107 ? 3.987 2.993 2.115 1.00 93.88 107 VAL A O 1
ATOM 846 N N . LEU A 1 108 ? 6.174 3.114 2.593 1.00 94.25 108 LEU A N 1
ATOM 847 C CA . LEU A 1 108 ? 6.530 1.941 1.795 1.00 94.25 108 LEU A CA 1
ATOM 848 C C . LEU A 1 108 ? 5.839 0.656 2.301 1.00 94.25 108 LEU A C 1
ATOM 850 O O . LEU A 1 108 ? 5.237 -0.054 1.488 1.00 94.25 108 LEU A O 1
ATOM 854 N N . PRO A 1 109 ? 5.825 0.343 3.615 1.00 95.44 109 PRO A N 1
ATOM 855 C CA . PRO A 1 109 ? 4.999 -0.743 4.138 1.00 95.44 109 PRO A CA 1
ATOM 856 C C . PRO A 1 109 ? 3.501 -0.571 3.886 1.00 95.44 109 PRO A C 1
ATOM 858 O O . PRO A 1 109 ? 2.848 -1.575 3.608 1.00 95.44 109 PRO A O 1
ATOM 861 N N . CYS A 1 110 ? 2.957 0.650 3.961 1.00 96.94 110 CYS A N 1
ATOM 862 C CA . CYS A 1 110 ? 1.542 0.904 3.682 1.00 96.94 110 CYS A CA 1
ATOM 863 C C . CYS A 1 110 ? 1.182 0.538 2.237 1.00 96.94 110 CYS A C 1
ATOM 865 O O . CYS A 1 110 ? 0.299 -0.294 2.048 1.00 96.94 110 CYS A O 1
ATOM 867 N N . TYR A 1 111 ? 1.910 1.032 1.228 1.00 97.69 111 TYR A N 1
ATOM 868 C CA . TYR A 1 111 ? 1.669 0.653 -0.174 1.00 97.69 111 TYR A CA 1
ATOM 869 C C . TYR A 1 111 ? 1.825 -0.850 -0.414 1.00 97.69 111 TYR A C 1
ATOM 871 O O . TYR A 1 111 ? 0.985 -1.487 -1.055 1.00 97.69 111 TYR A O 1
ATOM 879 N N . LEU A 1 112 ? 2.877 -1.457 0.145 1.00 97.19 112 LEU A N 1
ATOM 880 C CA . LEU A 1 112 ? 3.083 -2.897 0.039 1.00 97.19 112 LEU A CA 1
ATOM 881 C C . LEU A 1 112 ? 1.902 -3.667 0.642 1.00 97.19 112 LEU A C 1
ATOM 883 O O . LEU A 1 112 ? 1.402 -4.606 0.016 1.00 97.19 112 LEU A O 1
ATOM 887 N N . ASN A 1 113 ? 1.474 -3.323 1.854 1.00 97.44 113 ASN A N 1
ATOM 888 C CA . ASN A 1 113 ? 0.385 -4.012 2.539 1.00 97.44 113 ASN A CA 1
ATOM 889 C C . ASN A 1 113 ? -0.963 -3.766 1.855 1.00 97.44 113 ASN A C 1
ATOM 891 O O . ASN A 1 113 ? -1.718 -4.723 1.702 1.00 97.44 113 ASN A O 1
ATOM 895 N N . SER A 1 114 ? -1.210 -2.566 1.327 1.00 97.44 114 SER A N 1
ATOM 896 C CA . SER A 1 114 ? -2.353 -2.283 0.455 1.00 97.44 114 SER A CA 1
ATOM 897 C C . SER A 1 114 ? -2.359 -3.185 -0.778 1.00 97.44 114 SER A C 1
ATOM 899 O O . SER A 1 114 ? -3.368 -3.830 -1.058 1.00 97.44 114 SER A O 1
ATOM 901 N N . ALA A 1 115 ? -1.223 -3.354 -1.463 1.00 97.81 115 ALA A N 1
ATOM 902 C CA . ALA A 1 115 ? -1.129 -4.300 -2.575 1.00 97.81 115 ALA A CA 1
ATOM 903 C C . ALA A 1 115 ? -1.437 -5.745 -2.139 1.00 97.81 115 ALA A C 1
ATOM 905 O O . ALA A 1 115 ? -2.089 -6.493 -2.867 1.00 97.81 115 ALA A O 1
ATOM 906 N N . ALA A 1 116 ? -1.019 -6.151 -0.935 1.00 97.62 116 ALA A N 1
ATOM 907 C CA . ALA A 1 116 ? -1.373 -7.461 -0.390 1.00 97.62 116 ALA A CA 1
ATOM 908 C C . ALA A 1 116 ? -2.878 -7.588 -0.094 1.00 97.62 116 ALA A C 1
ATOM 910 O O . ALA A 1 116 ? -3.449 -8.637 -0.392 1.00 97.62 116 ALA A O 1
ATOM 911 N N . CYS A 1 117 ? -3.524 -6.548 0.446 1.00 97.75 117 CYS A N 1
ATOM 912 C CA . CYS A 1 117 ? -4.979 -6.501 0.619 1.00 97.75 117 CYS A CA 1
ATOM 913 C C . CYS A 1 117 ? -5.692 -6.668 -0.721 1.00 97.75 117 CYS A C 1
ATOM 915 O O . CYS A 1 117 ? -6.566 -7.520 -0.851 1.00 97.75 117 CYS A O 1
ATOM 917 N N . TYR A 1 118 ? -5.286 -5.906 -1.736 1.00 98.31 118 TYR A N 1
ATOM 918 C CA . TYR A 1 118 ? -5.887 -5.964 -3.063 1.00 98.31 118 TYR A CA 1
ATOM 919 C C . TYR A 1 118 ? -5.727 -7.338 -3.723 1.00 98.31 118 TYR A C 1
ATOM 921 O O . TYR A 1 118 ? -6.694 -7.868 -4.266 1.00 98.31 118 TYR A O 1
ATOM 929 N N . LEU A 1 119 ? -4.569 -7.993 -3.570 1.00 97.62 119 LEU A N 1
ATOM 930 C CA . LEU A 1 119 ? -4.396 -9.390 -3.989 1.00 97.62 119 LEU A CA 1
ATOM 931 C C . LEU A 1 119 ? -5.380 -10.339 -3.282 1.00 97.62 119 LEU A C 1
ATOM 933 O O . LEU A 1 119 ? -5.923 -11.240 -3.921 1.00 97.62 119 LEU A O 1
ATOM 937 N N . LYS A 1 120 ? -5.632 -10.149 -1.978 1.00 97.56 120 LYS A N 1
ATOM 938 C CA . LYS A 1 120 ? -6.606 -10.952 -1.214 1.00 97.56 120 LYS A CA 1
ATOM 939 C C . LYS A 1 120 ? -8.047 -10.695 -1.646 1.00 97.56 120 LYS A C 1
ATOM 941 O O . LYS A 1 120 ? -8.827 -11.641 -1.723 1.00 97.56 120 LYS A O 1
ATOM 946 N N . LEU A 1 121 ? -8.365 -9.450 -1.987 1.00 96.94 121 LEU A N 1
ATOM 947 C CA . LEU A 1 121 ? -9.657 -9.029 -2.531 1.00 96.94 121 LEU A CA 1
ATOM 948 C C . LEU A 1 121 ? -9.821 -9.359 -4.023 1.00 96.94 121 LEU A C 1
ATOM 950 O O . LEU A 1 121 ? -10.881 -9.106 -4.585 1.00 96.94 121 LEU A O 1
ATOM 954 N N . LYS A 1 122 ? -8.796 -9.945 -4.661 1.00 97.25 122 LYS A N 1
ATOM 955 C CA . LYS A 1 122 ? -8.739 -10.230 -6.105 1.00 97.25 122 LYS A CA 1
ATOM 956 C C . LYS A 1 122 ? -8.895 -8.989 -6.983 1.00 97.25 122 LYS A C 1
ATOM 958 O O . LYS A 1 122 ? -9.270 -9.102 -8.146 1.00 97.25 122 LYS A O 1
ATOM 963 N N . ASN A 1 123 ? -8.578 -7.822 -6.434 1.00 97.38 123 ASN A N 1
ATOM 964 C CA . ASN A 1 123 ? -8.558 -6.587 -7.186 1.00 97.38 123 ASN A CA 1
ATOM 965 C C . ASN A 1 123 ? -7.144 -6.337 -7.718 1.00 97.38 123 ASN A C 1
ATOM 967 O O . ASN A 1 123 ? -6.305 -5.697 -7.086 1.00 97.38 123 ASN A O 1
ATOM 971 N N . TYR A 1 124 ? -6.822 -7.002 -8.822 1.00 97.56 124 TYR A N 1
ATOM 972 C CA . TYR A 1 124 ? -5.441 -7.121 -9.275 1.00 97.56 124 TYR A CA 1
ATOM 973 C C . TYR A 1 124 ? -4.895 -5.835 -9.901 1.00 97.56 124 TYR A C 1
ATOM 975 O O . TYR A 1 124 ? -3.690 -5.610 -9.827 1.00 97.56 124 TYR A O 1
ATOM 983 N N . GLU A 1 125 ? -5.746 -4.988 -10.480 1.00 97.56 125 GLU A N 1
ATOM 984 C CA . GLU A 1 125 ? -5.321 -3.723 -11.090 1.00 97.56 125 GLU A CA 1
ATOM 985 C C . GLU A 1 125 ? -4.753 -2.777 -10.025 1.00 97.56 125 GLU A C 1
ATOM 987 O O . GLU A 1 125 ? -3.620 -2.313 -10.131 1.00 97.56 125 GLU A O 1
ATOM 992 N N . GLU A 1 126 ? -5.458 -2.604 -8.913 1.00 97.62 126 GLU A N 1
ATOM 993 C CA . GLU A 1 126 ? -5.040 -1.761 -7.798 1.00 97.62 126 GLU A CA 1
ATOM 994 C C . GLU A 1 126 ? -3.818 -2.346 -7.089 1.00 97.62 126 GLU A C 1
ATOM 996 O O . GLU A 1 126 ? -2.951 -1.595 -6.631 1.00 97.62 126 GLU A O 1
ATOM 1001 N N . ALA A 1 127 ? -3.689 -3.678 -7.041 1.00 97.75 127 ALA A N 1
ATOM 1002 C CA . ALA A 1 127 ? -2.465 -4.316 -6.567 1.00 97.75 127 ALA A CA 1
ATOM 1003 C C . ALA A 1 127 ? -1.256 -3.966 -7.452 1.00 97.75 127 ALA A C 1
ATOM 1005 O O . ALA A 1 127 ? -0.175 -3.706 -6.916 1.00 97.75 127 ALA A O 1
ATOM 1006 N N . VAL A 1 128 ? -1.424 -3.929 -8.782 1.00 97.88 128 VAL A N 1
ATOM 1007 C CA . VAL A 1 128 ? -0.379 -3.471 -9.711 1.00 97.88 128 VAL A CA 1
ATOM 1008 C C . VAL A 1 128 ? -0.047 -2.008 -9.450 1.00 97.88 128 VAL A C 1
ATOM 1010 O O . VAL A 1 128 ? 1.130 -1.708 -9.266 1.00 97.88 128 VAL A O 1
ATOM 1013 N N . THR A 1 129 ? -1.051 -1.131 -9.370 1.00 97.69 129 THR A N 1
ATOM 1014 C CA . THR A 1 129 ? -0.862 0.309 -9.136 1.00 97.69 129 THR A CA 1
ATOM 1015 C C . THR A 1 129 ? -0.055 0.564 -7.867 1.00 97.69 129 THR A C 1
ATOM 1017 O O . THR A 1 129 ? 1.002 1.178 -7.933 1.00 97.69 129 THR A O 1
ATOM 1020 N N . ASN A 1 130 ? -0.458 -0.016 -6.730 1.00 96.94 130 ASN A N 1
ATOM 1021 C CA . ASN A 1 130 ? 0.255 0.158 -5.457 1.00 96.94 130 ASN A CA 1
ATOM 1022 C C . ASN A 1 130 ? 1.695 -0.382 -5.501 1.00 96.94 130 ASN A C 1
ATOM 1024 O O . ASN A 1 130 ? 2.589 0.181 -4.875 1.00 96.94 130 ASN A O 1
ATOM 1028 N N . CYS A 1 131 ? 1.952 -1.480 -6.221 1.00 97.25 131 CYS A N 1
ATOM 1029 C CA . CYS A 1 131 ? 3.322 -1.968 -6.380 1.00 97.25 131 CYS A CA 1
ATOM 1030 C C . CYS A 1 131 ? 4.156 -1.071 -7.301 1.00 97.25 131 CYS A C 1
ATOM 1032 O O . CYS A 1 131 ? 5.356 -0.937 -7.076 1.00 97.25 131 CYS A O 1
ATOM 1034 N N . SER A 1 132 ? 3.552 -0.507 -8.347 1.00 96.38 132 SER A N 1
ATOM 1035 C CA . SER A 1 132 ? 4.232 0.419 -9.252 1.00 96.38 132 SER A CA 1
ATOM 1036 C C . SER A 1 132 ? 4.586 1.720 -8.543 1.00 96.38 132 SER A C 1
ATOM 1038 O O . SER A 1 132 ? 5.730 2.129 -8.664 1.00 96.38 132 SER A O 1
ATOM 1040 N N . GLU A 1 133 ? 3.712 2.260 -7.685 1.00 95.38 133 GLU A N 1
ATOM 1041 C CA . GLU A 1 133 ? 4.042 3.404 -6.817 1.00 95.38 133 GLU A CA 1
ATOM 1042 C C . GLU A 1 133 ? 5.344 3.160 -6.038 1.00 95.38 133 GLU A C 1
ATOM 1044 O O . GLU A 1 133 ? 6.283 3.954 -6.104 1.00 95.38 133 GLU A O 1
ATOM 1049 N N . VAL A 1 134 ? 5.459 1.998 -5.376 1.00 95.56 134 VAL A N 1
ATOM 1050 C CA . VAL A 1 134 ? 6.683 1.606 -4.652 1.00 95.56 134 VAL A CA 1
ATOM 1051 C C . VAL A 1 134 ? 7.896 1.576 -5.575 1.00 95.56 134 VAL A C 1
ATOM 1053 O O . VAL A 1 134 ? 8.946 2.096 -5.210 1.00 95.56 134 VAL A O 1
ATOM 1056 N N . LEU A 1 135 ? 7.779 0.962 -6.749 1.00 94.62 135 LEU A N 1
ATOM 1057 C CA . LEU A 1 135 ? 8.913 0.748 -7.648 1.00 94.62 135 LEU A CA 1
ATOM 1058 C C . LEU A 1 135 ? 9.337 2.027 -8.376 1.00 94.62 135 LEU A C 1
ATOM 1060 O O . LEU A 1 135 ? 10.527 2.225 -8.598 1.00 94.62 135 LEU A O 1
ATOM 1064 N N . ASP A 1 136 ? 8.404 2.905 -8.716 1.00 93.75 136 ASP A N 1
ATOM 1065 C CA . ASP A 1 136 ? 8.684 4.087 -9.524 1.00 93.75 136 ASP A CA 1
ATOM 1066 C C . ASP A 1 136 ? 9.159 5.260 -8.654 1.00 93.75 136 ASP A C 1
ATOM 1068 O O . ASP A 1 136 ? 10.092 5.973 -9.043 1.00 93.75 136 ASP A O 1
ATOM 1072 N N . HIS A 1 137 ? 8.595 5.411 -7.448 1.00 89.62 137 HIS A N 1
ATOM 1073 C CA . HIS A 1 137 ? 8.800 6.597 -6.610 1.00 89.62 137 HIS A CA 1
ATOM 1074 C C . HIS A 1 137 ? 9.617 6.368 -5.333 1.00 89.62 137 HIS A C 1
ATOM 1076 O O . HIS A 1 137 ? 10.213 7.324 -4.834 1.00 89.62 137 HIS A O 1
ATOM 1082 N N . TYR A 1 138 ? 9.706 5.135 -4.818 1.00 88.44 138 TYR A N 1
ATOM 1083 C CA . TYR A 1 138 ? 10.332 4.877 -3.512 1.00 88.44 138 TYR A CA 1
ATOM 1084 C C . TYR A 1 138 ? 11.549 3.942 -3.585 1.00 88.44 138 TYR A C 1
ATOM 1086 O O . TYR A 1 138 ? 12.657 4.335 -3.228 1.00 88.44 138 TYR A O 1
ATOM 1094 N N . GLU A 1 139 ? 11.377 2.704 -4.052 1.00 90.56 139 GLU A N 1
ATOM 1095 C CA . GLU A 1 139 ? 12.417 1.672 -4.078 1.00 90.56 139 GLU A CA 1
ATOM 1096 C C . GLU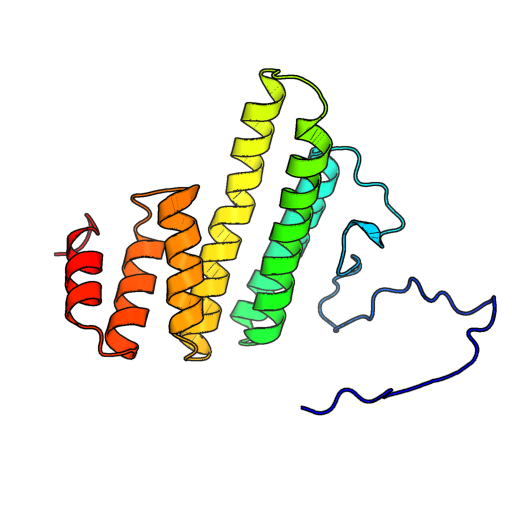 A 1 139 ? 12.296 0.776 -5.326 1.00 90.56 139 GLU A C 1
ATOM 1098 O O . GLU A 1 139 ? 11.636 -0.265 -5.318 1.00 90.56 139 GLU A O 1
ATOM 1103 N N . LYS A 1 140 ? 13.027 1.136 -6.391 1.00 89.88 140 LYS A N 1
ATOM 1104 C CA . LYS A 1 140 ? 13.031 0.460 -7.711 1.00 89.88 140 LYS A CA 1
ATOM 1105 C C . LYS A 1 140 ? 13.307 -1.042 -7.698 1.00 89.88 140 LYS A C 1
ATOM 1107 O O . LYS A 1 140 ? 12.909 -1.744 -8.621 1.00 89.88 140 LYS A O 1
ATOM 1112 N N . SER A 1 141 ? 14.017 -1.534 -6.687 1.00 90.12 141 SER A N 1
ATOM 1113 C CA . SER A 1 141 ? 14.418 -2.944 -6.576 1.00 90.12 141 SER A CA 1
ATOM 1114 C C . SER A 1 141 ? 13.709 -3.682 -5.437 1.00 90.12 141 SER A C 1
ATOM 1116 O O . SER A 1 141 ? 14.147 -4.760 -5.029 1.00 90.12 141 SER A O 1
ATOM 1118 N N . ASN A 1 142 ? 12.586 -3.144 -4.941 1.00 93.81 142 ASN A N 1
ATOM 1119 C CA . ASN A 1 142 ? 11.851 -3.763 -3.848 1.00 93.81 142 ASN A CA 1
ATOM 1120 C C . ASN A 1 142 ? 11.299 -5.141 -4.252 1.00 93.81 142 ASN A C 1
ATOM 1122 O O . ASN A 1 142 ? 10.325 -5.277 -4.998 1.00 93.81 142 ASN A O 1
ATOM 1126 N N . VAL A 1 143 ? 11.902 -6.186 -3.686 1.00 93.62 143 VAL A N 1
ATOM 1127 C CA . VAL A 1 143 ? 11.579 -7.593 -3.970 1.00 93.62 143 VAL A CA 1
ATOM 1128 C C . VAL A 1 143 ? 10.108 -7.920 -3.686 1.00 93.62 143 VAL A C 1
ATOM 1130 O O . VAL A 1 143 ? 9.494 -8.697 -4.419 1.00 93.62 143 VAL A O 1
ATOM 1133 N N . LYS A 1 144 ? 9.515 -7.337 -2.632 1.00 94.00 144 LYS A N 1
ATOM 1134 C CA . LYS A 1 144 ? 8.113 -7.603 -2.265 1.00 94.00 144 LYS A CA 1
ATOM 1135 C C . LYS A 1 144 ? 7.153 -6.976 -3.273 1.00 94.00 144 LYS A C 1
ATOM 1137 O O . LYS A 1 144 ? 6.186 -7.639 -3.645 1.00 94.00 144 LYS A O 1
ATOM 1142 N N . ALA A 1 145 ? 7.424 -5.749 -3.720 1.00 95.75 145 ALA A N 1
ATOM 1143 C CA . ALA A 1 145 ? 6.629 -5.076 -4.744 1.00 95.75 145 ALA A CA 1
ATOM 1144 C C . ALA A 1 145 ? 6.712 -5.820 -6.082 1.00 95.75 145 ALA A C 1
ATOM 1146 O O . ALA A 1 145 ? 5.676 -6.157 -6.646 1.00 95.75 145 ALA A O 1
ATOM 1147 N N . LEU A 1 146 ? 7.919 -6.179 -6.541 1.00 95.94 146 LEU A N 1
ATOM 1148 C CA . LEU A 1 146 ? 8.106 -6.957 -7.774 1.00 95.94 146 LEU A CA 1
ATOM 1149 C C . LEU A 1 146 ? 7.345 -8.286 -7.718 1.00 95.94 146 LEU A C 1
ATOM 1151 O O . LEU A 1 146 ? 6.573 -8.612 -8.618 1.00 95.94 146 LEU A O 1
ATOM 1155 N N . PHE A 1 147 ? 7.491 -9.037 -6.626 1.00 95.25 147 PHE A N 1
ATOM 1156 C CA . PHE A 1 147 ? 6.822 -10.327 -6.481 1.00 95.25 147 PHE A CA 1
ATOM 1157 C C . PHE A 1 147 ? 5.288 -10.216 -6.440 1.00 95.25 147 PHE A C 1
ATOM 1159 O O . PHE A 1 147 ? 4.588 -11.036 -7.039 1.00 95.25 147 PHE A O 1
ATOM 1166 N N . ARG A 1 148 ? 4.740 -9.214 -5.740 1.00 96.81 148 ARG A N 1
ATOM 1167 C CA . ARG A 1 148 ? 3.286 -8.978 -5.664 1.00 96.81 148 ARG A CA 1
ATOM 1168 C C . ARG A 1 148 ? 2.725 -8.472 -6.993 1.00 96.81 148 ARG A C 1
ATOM 1170 O O . ARG A 1 148 ? 1.685 -8.964 -7.424 1.00 96.81 148 ARG A O 1
ATOM 1177 N N . ARG A 1 149 ? 3.445 -7.586 -7.686 1.00 97.19 149 ARG A N 1
ATOM 1178 C CA . ARG A 1 149 ? 3.074 -7.091 -9.019 1.00 97.19 149 ARG A CA 1
ATOM 1179 C C . ARG A 1 149 ? 3.071 -8.205 -10.062 1.00 97.19 149 ARG A C 1
ATOM 1181 O O . ARG A 1 149 ? 2.125 -8.306 -10.833 1.00 97.19 149 ARG A O 1
ATOM 1188 N N . GLY A 1 150 ? 4.069 -9.091 -10.041 1.00 96.25 150 GLY A N 1
ATOM 1189 C CA . GLY A 1 150 ? 4.101 -10.271 -10.910 1.00 96.25 150 GLY A CA 1
ATOM 1190 C C . GLY A 1 150 ? 2.911 -11.212 -10.678 1.00 96.25 150 GLY A C 1
ATOM 1191 O O . GLY A 1 150 ? 2.303 -11.688 -11.639 1.00 96.25 150 GLY A O 1
ATOM 1192 N N . GLN A 1 151 ? 2.512 -11.426 -9.415 1.00 96.75 151 GLN A N 1
ATOM 1193 C CA . GLN A 1 151 ? 1.318 -12.221 -9.082 1.00 96.75 151 GLN A CA 1
ATOM 1194 C C . GLN A 1 151 ? 0.030 -11.566 -9.590 1.00 96.75 151 GLN A C 1
ATOM 1196 O O . GLN A 1 151 ? -0.851 -12.256 -10.109 1.00 96.75 151 GLN A O 1
ATOM 1201 N N . ALA A 1 152 ? -0.077 -10.243 -9.455 1.00 97.38 152 ALA A N 1
ATOM 1202 C CA . ALA A 1 152 ? -1.219 -9.488 -9.950 1.00 97.38 152 ALA A CA 1
ATOM 1203 C C . ALA A 1 152 ? -1.323 -9.573 -11.483 1.00 97.38 152 ALA A C 1
ATOM 1205 O O . ALA A 1 152 ? -2.371 -9.961 -11.993 1.00 97.38 152 ALA A O 1
ATOM 1206 N N . TYR A 1 153 ? -0.225 -9.346 -12.217 1.00 97.94 153 TYR A N 1
ATOM 1207 C CA . TYR A 1 153 ? -0.196 -9.507 -13.677 1.00 97.94 153 TYR A CA 1
ATOM 1208 C C . TYR A 1 153 ? -0.539 -10.929 -14.129 1.00 97.94 153 TYR A C 1
ATOM 1210 O O . TYR A 1 153 ? -1.332 -1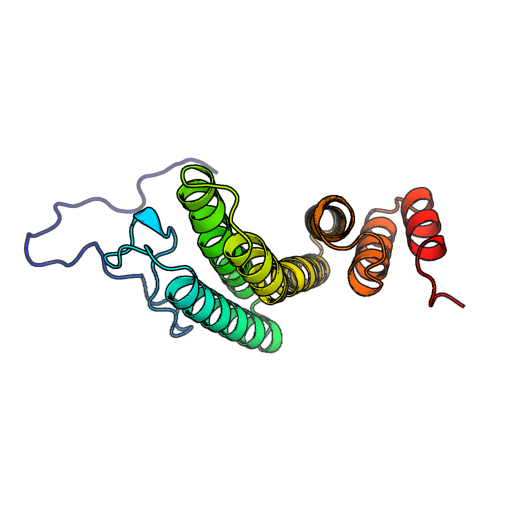1.107 -15.051 1.00 97.94 153 TYR A O 1
ATOM 1218 N N . SER A 1 154 ? -0.018 -11.947 -13.436 1.00 96.25 154 SER A N 1
ATOM 1219 C CA . SER A 1 154 ? -0.358 -13.348 -13.720 1.00 96.25 154 SER A CA 1
ATOM 1220 C C . SER A 1 154 ? -1.858 -13.608 -13.554 1.00 96.25 154 SER A C 1
ATOM 1222 O O . SER A 1 154 ? -2.465 -14.306 -14.364 1.00 96.25 154 SER A O 1
ATOM 1224 N N . SER A 1 155 ? -2.472 -13.008 -12.530 1.00 96.31 155 SER A N 1
ATOM 1225 C CA . SER A 1 155 ? -3.911 -13.129 -12.266 1.00 96.31 155 SER A CA 1
ATOM 1226 C C . SER A 1 155 ? -4.762 -12.382 -13.300 1.00 96.31 155 SER A C 1
ATOM 1228 O O . SER A 1 155 ? -5.844 -12.848 -13.652 1.00 96.31 155 SER A O 1
ATOM 1230 N N . LEU A 1 156 ? -4.241 -11.278 -13.847 1.00 96.44 156 LEU A N 1
ATOM 1231 C CA . LEU A 1 156 ? -4.819 -10.534 -14.973 1.00 96.44 156 LEU A CA 1
ATOM 1232 C C . LEU A 1 156 ? -4.584 -11.202 -16.338 1.00 96.44 156 LEU A C 1
ATOM 1234 O O . LEU A 1 156 ? -5.103 -10.723 -17.342 1.00 96.44 156 LEU A O 1
ATOM 1238 N N . ARG A 1 157 ? -3.838 -12.316 -16.388 1.00 95.44 157 ARG A N 1
ATOM 1239 C CA . ARG A 1 157 ? -3.410 -13.007 -17.621 1.00 95.44 157 ARG A CA 1
ATOM 1240 C C . ARG A 1 157 ? -2.499 -12.167 -18.525 1.00 95.44 157 ARG A C 1
ATOM 1242 O O . ARG A 1 157 ? -2.358 -12.472 -19.706 1.00 95.44 157 ARG A O 1
ATOM 1249 N N . ASP A 1 158 ? -1.841 -11.155 -17.966 1.00 95.19 158 ASP A N 1
ATOM 1250 C CA . ASP A 1 158 ? -0.785 -10.391 -18.635 1.00 95.19 158 ASP A CA 1
ATOM 1251 C C . ASP A 1 158 ? 0.567 -11.075 -18.366 1.00 95.19 158 ASP A C 1
ATOM 1253 O O . ASP A 1 158 ? 1.377 -10.652 -17.535 1.00 95.19 158 ASP A O 1
ATOM 1257 N N . PHE A 1 159 ? 0.760 -12.234 -19.001 1.00 93.06 159 PHE A N 1
ATOM 1258 C CA . PHE A 1 159 ? 1.904 -13.107 -18.730 1.00 93.06 159 PHE A CA 1
ATOM 1259 C C . PHE A 1 159 ? 3.237 -12.487 -19.153 1.00 93.06 159 PHE A C 1
ATOM 1261 O O . PHE A 1 159 ? 4.246 -12.726 -18.489 1.00 93.06 159 PHE A O 1
ATOM 1268 N N . ASP A 1 160 ? 3.237 -11.651 -20.192 1.00 94.44 160 ASP A N 1
ATOM 1269 C CA . ASP A 1 160 ? 4.435 -10.953 -20.659 1.00 94.44 160 ASP A CA 1
ATOM 1270 C C . ASP A 1 160 ? 4.951 -9.995 -19.580 1.00 94.44 160 ASP A C 1
ATOM 1272 O O . ASP A 1 160 ? 6.119 -10.061 -19.181 1.00 94.44 160 ASP A O 1
ATOM 1276 N N . LYS A 1 161 ? 4.071 -9.156 -19.013 1.00 93.69 161 LYS A N 1
ATOM 1277 C CA . LYS A 1 161 ? 4.459 -8.257 -17.916 1.00 93.69 161 LYS A CA 1
ATOM 1278 C C . LYS A 1 161 ? 4.785 -9.005 -16.632 1.00 93.69 161 LYS A C 1
ATOM 1280 O O . LYS A 1 16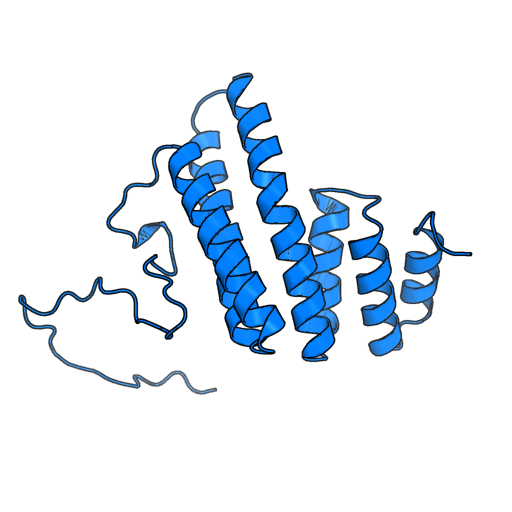1 ? 5.691 -8.584 -15.906 1.00 93.69 161 LYS A O 1
ATOM 1285 N N . ALA A 1 162 ? 4.079 -10.097 -16.334 1.00 92.38 162 ALA A N 1
ATOM 1286 C CA . ALA A 1 162 ? 4.379 -10.931 -15.173 1.00 92.38 162 ALA A CA 1
ATOM 1287 C C . ALA A 1 162 ? 5.805 -11.489 -15.249 1.00 92.38 162 ALA A C 1
ATOM 1289 O O . ALA A 1 162 ? 6.586 -11.323 -14.312 1.00 92.38 162 ALA A O 1
ATOM 1290 N N . LEU A 1 163 ? 6.159 -12.078 -16.391 1.00 92.19 163 LEU A N 1
ATOM 1291 C CA . LEU A 1 163 ? 7.461 -12.675 -16.649 1.00 92.19 163 LEU A CA 1
ATOM 1292 C C . LEU A 1 163 ? 8.583 -11.636 -16.555 1.00 92.19 163 LEU A C 1
ATOM 1294 O O . LEU A 1 163 ? 9.536 -11.842 -15.804 1.00 92.19 163 LEU A O 1
ATOM 1298 N N . VAL A 1 164 ? 8.434 -10.481 -17.212 1.00 93.06 164 VAL A N 1
ATOM 1299 C CA . VAL A 1 164 ? 9.396 -9.370 -17.092 1.00 93.06 164 VAL A CA 1
ATOM 1300 C C . VAL A 1 164 ? 9.550 -8.932 -15.634 1.00 93.06 164 VAL A C 1
ATOM 1302 O O . VAL A 1 164 ? 10.666 -8.770 -15.147 1.00 93.06 164 VAL A O 1
ATOM 1305 N N . THR A 1 165 ? 8.442 -8.787 -14.904 1.00 89.56 165 THR A N 1
ATOM 1306 C CA . THR A 1 165 ? 8.478 -8.367 -13.496 1.00 89.56 165 THR A CA 1
ATOM 1307 C C . THR A 1 165 ? 9.201 -9.388 -12.611 1.00 89.56 165 THR A C 1
ATOM 1309 O O . THR A 1 165 ? 9.948 -8.991 -11.717 1.00 89.56 165 THR A O 1
ATOM 1312 N N . TYR A 1 166 ? 9.022 -10.688 -12.858 1.00 89.44 166 TYR A N 1
ATOM 1313 C CA . TYR A 1 166 ? 9.735 -11.736 -12.127 1.00 89.44 166 TYR A CA 1
ATOM 1314 C C . TYR A 1 166 ? 11.225 -11.780 -12.459 1.00 89.44 166 TYR A C 1
ATOM 1316 O O . TYR A 1 166 ? 12.025 -11.944 -11.545 1.00 89.44 166 TYR A O 1
ATOM 1324 N N . PHE A 1 167 ? 11.615 -11.564 -13.717 1.00 88.25 167 PHE A N 1
ATOM 1325 C CA . PHE A 1 167 ? 13.030 -11.498 -14.100 1.00 88.25 167 PHE A CA 1
ATOM 1326 C C . PHE A 1 167 ? 13.776 -10.327 -13.458 1.00 88.25 167 PHE A C 1
ATOM 1328 O O . PHE A 1 167 ? 14.958 -10.442 -13.147 1.00 88.25 167 PHE A O 1
ATOM 1335 N N . LEU A 1 168 ? 13.087 -9.210 -13.218 1.00 86.31 168 LEU A N 1
ATOM 1336 C CA . LEU A 1 168 ? 13.654 -8.070 -12.497 1.00 86.31 168 LEU A CA 1
ATOM 1337 C C . LEU A 1 168 ? 13.832 -8.337 -10.994 1.00 86.31 168 LEU A C 1
ATOM 1339 O O . LEU A 1 168 ? 14.471 -7.539 -10.312 1.00 86.31 168 LEU A O 1
ATOM 1343 N N . ASN A 1 169 ? 13.275 -9.429 -10.458 1.00 79.88 169 ASN A N 1
ATOM 1344 C CA . ASN A 1 169 ? 13.416 -9.790 -9.055 1.00 79.88 169 ASN A CA 1
ATOM 1345 C C . ASN A 1 169 ? 14.718 -10.587 -8.830 1.00 79.88 169 ASN A C 1
ATOM 1347 O O . ASN A 1 169 ? 14.784 -11.764 -9.188 1.00 79.88 169 ASN A O 1
ATOM 1351 N N . PRO A 1 170 ? 15.738 -10.010 -8.164 1.00 68.44 170 PRO A N 1
ATOM 1352 C CA . PRO A 1 170 ? 17.061 -10.627 -8.027 1.00 68.44 170 PRO A CA 1
ATOM 1353 C C . PRO A 1 170 ? 17.091 -11.895 -7.154 1.00 68.44 170 PRO A C 1
ATOM 1355 O O . PRO A 1 170 ? 18.141 -12.517 -7.027 1.00 68.44 170 PRO A O 1
ATOM 1358 N N . ARG A 1 171 ? 15.971 -12.283 -6.526 1.00 62.31 171 ARG A N 1
ATOM 1359 C CA . ARG A 1 171 ? 15.849 -13.506 -5.708 1.00 62.31 171 ARG A CA 1
ATOM 1360 C C . ARG A 1 171 ? 15.091 -14.650 -6.399 1.00 62.31 171 ARG A C 1
ATOM 1362 O O . ARG A 1 171 ? 14.726 -15.606 -5.724 1.00 62.31 171 ARG A O 1
ATOM 1369 N N . GLY A 1 172 ? 14.801 -14.541 -7.696 1.00 53.84 172 GLY A N 1
ATOM 1370 C CA . GLY A 1 172 ? 13.987 -15.507 -8.439 1.00 53.84 172 GLY A CA 1
ATOM 1371 C C . GLY A 1 172 ? 14.777 -16.523 -9.269 1.00 53.84 172 GLY A C 1
ATOM 1372 O O . GLY A 1 172 ? 14.723 -16.435 -10.492 1.00 53.84 172 GLY A O 1
ATOM 1373 N N . VAL A 1 173 ? 15.449 -17.482 -8.613 1.00 40.44 173 VAL A N 1
ATOM 1374 C CA . VAL A 1 173 ? 15.632 -18.882 -9.072 1.00 40.44 173 VAL A CA 1
ATOM 1375 C C . VAL A 1 173 ? 15.592 -19.789 -7.847 1.00 40.44 173 VAL A C 1
ATOM 1377 O O . VAL A 1 173 ? 16.324 -19.476 -6.881 1.00 40.44 173 VAL A O 1
#

Secondary structure (DSSP, 8-state):
---------PPPTTS-TT-----SS---S-SSGGGSSS----HHHHHHHHHHHHHHHHHHHHHT-HHHHHHHHHHHHHHHHHHHHHHTTS---HHHHHHHHHHHHHHHHHHHHHHHHHHHTT-HHHHHHHHHHIIIII-TT-HHHHHHHHHHHHHTT-HHHHHHHHHT-TT--

Sequence (173 aa):
MPCVIADCGEVLAEEDIMTVKDDGTGDTYSDHPEESNVQFTKFSEVFEVAEKIKTIGNEQFKLGNYEVALKKYFKAIRYLEHIDSNISSSSDNEDNKNDKEKAMTVVLPCYLNSAACYLKLKNYEEAVTNCSEVLDHYEKSNVKALFRRGQAYSSLRDFDKALVTYFLNPRGV

Organism: Paramuricea clavata (NCBI:txid317549)

pLDDT: mean 82.87, std 15.41, range [40.44, 98.31]

InterPro domains:
  IPR011990 Tetratricopeptide-like helical domain superfamily [G3DSA:1.25.40.10] (33-167)
  IPR011990 Tetratricopeptide-like helical domain superfamily [SSF48452] (48-166)
  IPR019734 Tetratricopeptide repeat [PF13174] (111-141)
  IPR019734 Tetratricopeptide repeat [PF13181] (144-164)
  IPR019734 Tetratricopeptide repeat [SM00028] (50-83)
  IPR019734 Tetratricopeptide repeat [SM00028] (108-141)
  IPR019734 Tetratricopeptide repeat [SM00028] (143-172)
  IPR039663 AIP/AIPL1/TTC9 [PTHR11242] (41-163)

Foldseek 3Di:
DDDDDPDDDDDDPPDPPLADPCPVLPLRAHLANVSGPDPCPDLVVLLVSLVVLQVSLVVCVVVVVLVSSLSSLVSSVNSNVVVVVVCVVPDDDPVVVVSVVSSLVRNLVSLLSNLVSCVSVLVLVSNLVSLCCCCVPNNVQPLSSLQSNLVSCVSVVVNVSSVVSLVSHPPRD

Radius of gyration: 18.82 Å; chains: 1; bounding box: 50×45×42 Å